Protein AF-A0A4Y3RV90-F1 (afdb_monomer)

Mean predicted aligned error: 8.58 Å

Nearest PDB structures (foldseek):
  8wu8-assembly1_C  TM=2.714E-01  e=5.865E-01  Homo sapiens
  8gnn-assembly1_C  TM=2.697E-01  e=8.666E-01  Homo sapiens
  6j8y-assembly1_C  TM=2.882E-01  e=1.211E+00  Homo sapiens
  5kkx-assembly2_B  TM=2.679E-01  e=1.354E+00  Neisseria meningitidis

Foldseek 3Di:
DVVVVVVVVVVVVVVVVVCCVPVVVVVVVVVVVVVLVVLFDWDWDDPQVLQVLVQFDDDPQWAPWTKTWHDDPKIKIKIKTKDALVCPVVRCCVGQVPWDPFDDDPAPGWIWHDDPQQKIKIWGWHQDPVRMIIIIIMMIGD

Structure (mmCIF, N/CA/C/O backbone):
data_AF-A0A4Y3RV90-F1
#
_entry.id   AF-A0A4Y3RV90-F1
#
loop_
_atom_site.group_PDB
_atom_site.id
_atom_site.type_symbol
_atom_site.label_atom_id
_atom_site.label_alt_id
_atom_site.label_comp_id
_atom_site.label_asym_id
_atom_site.label_entity_id
_atom_site.label_seq_id
_atom_site.pdbx_PDB_ins_code
_atom_site.Cartn_x
_atom_site.Cartn_y
_atom_site.Cartn_z
_atom_site.occupancy
_atom_site.B_iso_or_equiv
_atom_site.auth_seq_id
_atom_site.auth_comp_id
_atom_site.auth_asym_id
_atom_site.auth_atom_id
_atom_site.pdbx_PDB_model_num
ATOM 1 N N . MET A 1 1 ? 41.203 21.716 -59.800 1.00 46.34 1 MET A N 1
ATOM 2 C CA . MET A 1 1 ? 39.744 21.628 -59.540 1.00 46.34 1 MET A CA 1
ATOM 3 C C . MET A 1 1 ? 39.257 20.285 -58.967 1.00 46.34 1 MET A C 1
ATOM 5 O O . MET A 1 1 ? 38.130 20.235 -58.491 1.00 46.34 1 MET A O 1
ATOM 9 N N . GLY A 1 2 ? 40.049 19.198 -58.983 1.00 55.25 2 GLY A N 1
ATOM 10 C CA . GLY A 1 2 ? 39.646 17.900 -58.398 1.00 55.25 2 GLY A CA 1
ATOM 11 C C . GLY A 1 2 ? 39.882 17.757 -56.885 1.00 55.25 2 GLY A C 1
ATOM 12 O O . GLY A 1 2 ? 39.141 17.039 -56.217 1.00 55.25 2 GLY A O 1
ATOM 13 N N . ASP A 1 3 ? 40.869 18.470 -56.340 1.00 56.47 3 ASP A N 1
ATOM 14 C CA . ASP A 1 3 ? 41.288 18.350 -54.935 1.00 56.47 3 ASP A CA 1
ATOM 15 C C . ASP A 1 3 ? 40.291 18.985 -53.946 1.00 56.47 3 ASP A C 1
ATOM 17 O O . ASP A 1 3 ? 39.929 18.391 -52.930 1.00 56.47 3 ASP A O 1
ATOM 21 N N . GLU A 1 4 ? 39.728 20.146 -54.296 1.00 54.31 4 GLU A N 1
ATOM 22 C CA . GLU A 1 4 ? 38.755 20.860 -53.455 1.00 54.31 4 GLU A CA 1
ATOM 23 C C . GLU A 1 4 ? 37.457 20.064 -53.249 1.00 54.31 4 GLU A C 1
ATOM 25 O O . GLU A 1 4 ? 36.933 20.002 -52.135 1.00 54.31 4 GLU A O 1
ATOM 30 N N . LYS A 1 5 ? 36.975 19.360 -54.287 1.00 53.81 5 LYS A N 1
ATOM 31 C CA . LYS A 1 5 ? 35.805 18.469 -54.174 1.00 53.81 5 LYS A CA 1
ATOM 32 C C . LYS A 1 5 ? 36.082 17.250 -53.289 1.00 53.81 5 LYS A C 1
ATOM 34 O O . LYS A 1 5 ? 35.171 16.768 -52.616 1.00 53.81 5 LYS A O 1
ATOM 39 N N . LYS A 1 6 ? 37.323 16.749 -53.276 1.00 60.16 6 LYS A N 1
ATOM 40 C CA . LYS A 1 6 ? 37.743 15.596 -52.463 1.00 60.16 6 LYS A CA 1
ATOM 41 C C . LYS A 1 6 ? 37.826 15.971 -50.983 1.00 60.16 6 LYS A C 1
ATOM 43 O O . LYS A 1 6 ? 37.287 15.251 -50.147 1.00 60.16 6 LYS A O 1
ATOM 48 N N . LYS A 1 7 ? 38.409 17.137 -50.684 1.00 63.66 7 LYS A N 1
ATOM 49 C CA . LYS A 1 7 ? 38.479 17.707 -49.331 1.00 63.66 7 LYS A CA 1
ATOM 50 C C 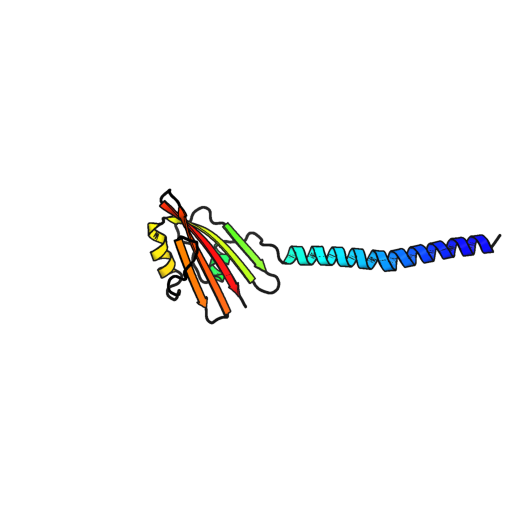. LYS A 1 7 ? 37.082 18.028 -48.784 1.00 63.66 7 LYS A C 1
ATOM 52 O O . LYS A 1 7 ? 36.782 17.663 -47.654 1.00 63.66 7 LYS A O 1
ATOM 57 N N . SER A 1 8 ? 36.203 18.610 -49.607 1.00 66.00 8 SER A N 1
ATOM 58 C CA . SER A 1 8 ? 34.797 18.880 -49.256 1.00 66.00 8 SER A CA 1
ATOM 59 C C . SER A 1 8 ? 34.011 17.600 -48.936 1.00 66.00 8 SER A C 1
ATOM 61 O O . SER A 1 8 ? 33.372 17.521 -47.890 1.00 66.00 8 SER A O 1
ATOM 63 N N . ARG A 1 9 ? 34.119 16.553 -49.770 1.00 72.44 9 ARG A N 1
ATOM 64 C CA . ARG A 1 9 ? 33.492 15.247 -49.491 1.00 72.44 9 ARG A CA 1
ATOM 65 C C . ARG A 1 9 ? 34.045 14.581 -48.234 1.00 72.44 9 ARG A C 1
ATOM 67 O O . ARG A 1 9 ? 33.281 13.967 -47.502 1.00 72.44 9 ARG A O 1
ATOM 74 N N . TRP A 1 10 ? 35.345 14.683 -47.977 1.00 81.88 10 TRP A N 1
ATOM 75 C CA . TRP A 1 10 ? 35.978 14.067 -46.809 1.00 81.88 10 TRP A CA 1
ATOM 76 C C . TRP A 1 10 ? 35.517 14.692 -45.485 1.00 81.88 10 TRP A C 1
ATOM 78 O O . TRP A 1 10 ? 35.212 13.962 -44.546 1.00 81.88 10 TRP A O 1
ATOM 88 N N . TRP A 1 11 ? 35.357 16.018 -45.435 1.00 78.62 11 TRP A N 1
ATOM 89 C CA . TRP A 1 11 ? 34.786 16.702 -44.270 1.00 78.62 11 TRP A CA 1
ATOM 90 C C . TRP A 1 11 ? 33.331 16.309 -43.996 1.00 78.62 11 TRP A C 1
ATOM 92 O O . TRP A 1 11 ? 32.957 16.158 -42.837 1.00 78.62 11 TRP A O 1
ATOM 102 N N . ILE A 1 12 ? 32.529 16.072 -45.041 1.00 85.19 12 ILE A N 1
ATOM 103 C CA . ILE A 1 12 ? 3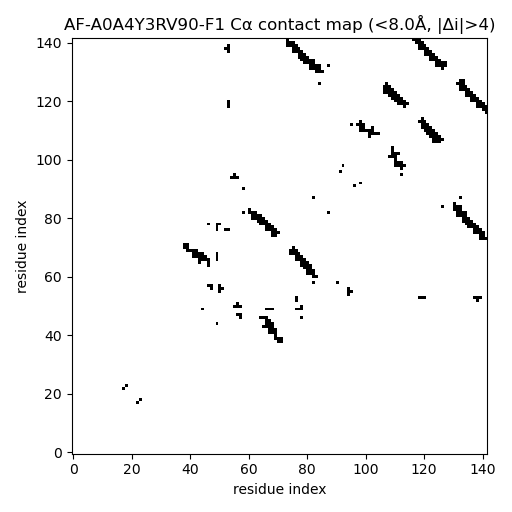1.159 15.557 -44.884 1.00 85.19 12 ILE A CA 1
ATOM 104 C C . ILE A 1 12 ? 31.181 14.173 -44.223 1.00 85.19 12 ILE A C 1
ATOM 106 O O . ILE A 1 12 ? 30.439 13.943 -43.275 1.00 85.19 12 ILE A O 1
ATOM 110 N N . TRP A 1 13 ? 32.062 13.268 -44.659 1.00 86.75 13 TRP A N 1
ATOM 111 C CA . TRP A 1 13 ? 32.181 11.938 -44.049 1.00 86.75 13 TRP A CA 1
ATOM 112 C C . TRP A 1 13 ? 32.699 11.974 -42.610 1.00 86.75 13 TRP A C 1
ATOM 114 O O . TRP A 1 13 ? 32.244 11.178 -41.795 1.00 86.75 13 TRP A O 1
ATOM 124 N N . LEU A 1 14 ? 33.597 12.904 -42.273 1.00 86.69 14 LEU A N 1
ATOM 125 C CA . LEU A 1 14 ? 34.034 13.113 -40.890 1.00 86.69 14 LEU A CA 1
ATOM 126 C C . LEU A 1 14 ? 32.902 13.621 -39.997 1.00 86.69 14 LEU A C 1
ATOM 128 O O . LEU A 1 14 ? 32.741 13.123 -38.887 1.00 86.69 14 LEU A O 1
ATOM 132 N N . LEU A 1 15 ? 32.103 14.574 -40.484 1.00 85.62 15 LEU A N 1
ATOM 133 C CA . LEU A 1 15 ? 30.941 15.068 -39.750 1.00 85.62 15 LEU A CA 1
ATOM 134 C C . LEU A 1 15 ? 29.906 13.960 -39.561 1.00 85.62 15 LEU A C 1
ATOM 136 O O . LEU A 1 15 ? 29.479 13.741 -38.437 1.00 85.62 15 LEU A O 1
ATOM 140 N N . VAL A 1 16 ? 29.583 13.200 -40.612 1.00 88.69 16 VAL A N 1
ATOM 141 C CA . VAL A 1 16 ? 28.682 12.040 -40.518 1.00 88.69 16 VAL A CA 1
ATOM 142 C C . VAL A 1 16 ? 29.225 11.009 -39.530 1.00 88.69 16 VAL A C 1
ATOM 144 O O . VAL A 1 16 ? 28.485 10.556 -38.665 1.00 88.69 16 VAL A O 1
ATOM 147 N N . GLY A 1 17 ? 30.515 10.675 -39.606 1.00 89.19 17 GLY A N 1
ATOM 148 C CA . GLY A 1 17 ? 31.159 9.746 -38.680 1.00 89.19 17 GLY A CA 1
ATOM 149 C C . GLY A 1 17 ? 31.080 10.220 -37.230 1.00 89.19 17 GLY A C 1
ATOM 150 O O . GLY A 1 17 ? 30.740 9.432 -36.357 1.00 89.19 17 GLY A O 1
ATOM 151 N N . LEU A 1 18 ? 31.310 11.510 -36.976 1.00 88.00 18 LEU A N 1
ATOM 152 C CA . LEU A 1 18 ? 31.200 12.108 -35.646 1.00 88.00 18 LEU A CA 1
ATOM 153 C C . LEU A 1 18 ? 29.750 12.133 -35.144 1.00 88.00 18 LEU A C 1
ATOM 155 O O . LEU A 1 18 ? 29.495 11.802 -33.991 1.00 88.00 18 LEU A O 1
ATOM 159 N N . THR A 1 19 ? 28.783 12.487 -35.994 1.00 86.94 19 THR A N 1
ATOM 160 C CA . THR A 1 19 ? 27.360 12.483 -35.623 1.00 86.94 19 THR A CA 1
ATOM 161 C C . THR A 1 19 ? 26.854 11.068 -35.365 1.00 86.94 19 THR A C 1
ATOM 163 O O . THR A 1 19 ? 26.071 10.867 -34.450 1.00 86.94 19 THR A O 1
ATOM 166 N N . VAL A 1 20 ? 27.322 10.071 -36.112 1.00 91.38 20 VAL A N 1
ATOM 167 C CA . VAL A 1 20 ? 27.008 8.660 -35.856 1.00 91.38 20 VAL A CA 1
ATOM 168 C C . VAL A 1 20 ? 27.669 8.201 -34.555 1.00 91.38 20 VAL A C 1
ATOM 170 O O . VAL A 1 20 ? 26.994 7.626 -33.707 1.00 91.38 20 VAL A O 1
ATOM 173 N N . LEU A 1 21 ? 28.954 8.509 -34.355 1.00 91.38 21 LEU A N 1
ATOM 174 C CA . LEU A 1 21 ? 29.721 8.089 -33.181 1.00 91.38 21 LEU A CA 1
ATOM 175 C C . LEU A 1 21 ? 29.226 8.731 -31.882 1.00 91.38 21 LEU A C 1
ATOM 177 O O . LEU A 1 21 ? 29.262 8.083 -30.846 1.00 91.38 21 LEU A O 1
ATOM 181 N N . CYS A 1 22 ? 28.775 9.984 -31.913 1.00 90.44 22 CYS A N 1
ATOM 182 C CA . CYS A 1 22 ? 28.300 10.688 -30.720 1.00 90.44 22 CYS A CA 1
ATOM 183 C C . CYS A 1 22 ? 26.772 10.688 -30.609 1.00 90.44 22 CYS A C 1
ATOM 185 O O . CYS A 1 22 ? 26.231 10.529 -29.520 1.00 90.44 22 CYS A O 1
ATOM 187 N N . GLY A 1 23 ? 26.064 10.845 -31.724 1.00 89.31 23 GLY A N 1
ATOM 188 C CA . GLY A 1 23 ? 24.607 10.925 -31.753 1.00 89.31 23 GLY A CA 1
ATOM 189 C C . GLY A 1 23 ? 23.941 9.587 -31.459 1.00 89.31 23 GLY A C 1
ATOM 190 O O . GLY A 1 23 ? 23.043 9.551 -30.621 1.00 89.31 23 GLY A O 1
ATOM 191 N N . LEU A 1 24 ? 24.398 8.481 -32.067 1.00 90.69 24 LEU A N 1
ATOM 192 C CA . LEU A 1 24 ? 23.775 7.174 -31.816 1.00 90.69 24 LEU A CA 1
ATOM 193 C C . LEU A 1 24 ? 23.883 6.755 -30.345 1.00 90.69 24 LEU A C 1
ATOM 195 O O . LEU A 1 24 ? 22.836 6.448 -29.771 1.00 90.69 24 LEU A O 1
ATOM 199 N N . PRO A 1 25 ? 25.058 6.802 -29.683 1.00 9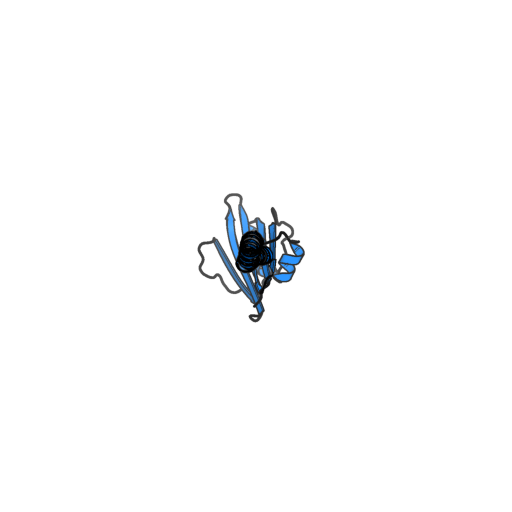2.94 25 PRO A N 1
ATOM 200 C CA . PRO A 1 25 ? 25.136 6.433 -28.273 1.00 92.94 25 PRO A CA 1
ATOM 201 C C . PRO A 1 25 ? 24.272 7.317 -27.378 1.00 92.94 25 PRO A C 1
ATOM 203 O O . PRO A 1 25 ? 23.616 6.796 -26.484 1.00 92.94 25 PRO A O 1
ATOM 206 N N . VAL A 1 26 ? 24.201 8.627 -27.640 1.00 93.75 26 VAL A N 1
ATOM 207 C CA . VAL A 1 26 ? 23.349 9.538 -26.859 1.00 93.75 26 VAL A CA 1
ATOM 208 C C . VAL A 1 26 ? 21.871 9.195 -27.031 1.00 93.75 26 VAL A C 1
ATOM 210 O O . VAL A 1 26 ? 21.154 9.101 -26.039 1.00 93.75 26 VAL A O 1
ATOM 213 N N . THR A 1 27 ? 21.410 8.951 -28.261 1.00 90.62 27 THR A N 1
ATOM 214 C CA . THR A 1 27 ? 20.012 8.551 -28.499 1.00 90.62 27 THR A CA 1
ATOM 215 C C . THR A 1 27 ? 19.683 7.200 -27.872 1.00 90.62 27 THR A C 1
ATOM 217 O O . THR A 1 27 ? 18.622 7.050 -27.272 1.00 90.62 27 THR A O 1
ATOM 220 N N . MET A 1 28 ? 20.607 6.237 -27.945 1.00 91.75 28 MET A N 1
ATOM 221 C CA . MET A 1 28 ? 20.434 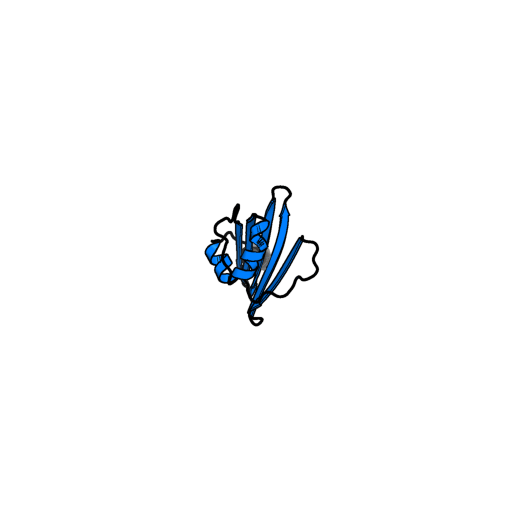4.917 -27.347 1.00 91.75 28 MET A CA 1
ATOM 222 C C . MET A 1 28 ? 20.388 5.013 -25.821 1.00 91.75 28 MET A C 1
ATOM 224 O O . MET A 1 28 ? 19.524 4.404 -25.203 1.00 91.75 28 MET A O 1
ATOM 228 N N . MET A 1 29 ? 21.263 5.822 -25.220 1.00 91.69 29 MET A N 1
ATOM 229 C CA . MET A 1 29 ? 21.301 6.048 -23.777 1.00 91.69 29 MET A CA 1
ATOM 230 C C . MET A 1 29 ? 20.040 6.769 -23.289 1.00 91.69 29 MET A C 1
ATOM 232 O O . MET A 1 29 ? 19.469 6.367 -22.282 1.00 91.69 29 MET A O 1
ATOM 236 N N . ALA A 1 30 ? 19.550 7.768 -24.029 1.00 91.12 30 ALA A N 1
ATOM 237 C CA . ALA A 1 30 ? 18.283 8.432 -23.728 1.00 91.12 30 ALA A CA 1
ATOM 238 C C . ALA A 1 30 ? 17.093 7.459 -23.804 1.00 91.12 30 ALA A C 1
ATOM 240 O O . ALA A 1 30 ? 16.251 7.448 -22.908 1.00 91.12 30 ALA A O 1
ATOM 241 N N . TRP A 1 31 ? 17.048 6.606 -24.833 1.00 90.38 31 TRP A N 1
ATOM 242 C CA . TRP A 1 31 ? 16.012 5.581 -24.965 1.00 90.38 31 TRP A CA 1
ATOM 243 C C . TRP A 1 31 ? 16.084 4.529 -23.851 1.00 90.38 31 TRP A C 1
ATOM 245 O O . TRP A 1 31 ? 15.050 4.119 -23.332 1.00 90.38 31 TRP A O 1
ATOM 255 N N . TRP A 1 32 ? 17.289 4.130 -23.441 1.00 88.44 32 TRP A N 1
ATOM 256 C CA . TRP A 1 32 ? 17.499 3.230 -22.307 1.00 88.44 32 TRP A CA 1
ATOM 257 C C . TRP A 1 32 ? 16.991 3.835 -20.999 1.00 88.44 32 TRP A C 1
ATOM 259 O O . TRP A 1 32 ? 16.196 3.201 -20.314 1.00 88.44 32 TRP A O 1
ATOM 269 N N . VAL A 1 33 ? 17.393 5.069 -20.681 1.00 86.25 33 VAL A N 1
ATOM 270 C CA . VAL A 1 33 ? 16.942 5.774 -19.468 1.00 86.25 33 VAL A CA 1
ATOM 271 C C . VAL A 1 33 ? 15.419 5.883 -19.436 1.00 86.25 33 VAL A C 1
ATOM 273 O O . VAL A 1 33 ? 14.811 5.605 -18.408 1.00 86.25 33 VAL A O 1
ATOM 276 N N . TYR A 1 34 ? 14.804 6.224 -20.567 1.00 85.56 34 TYR A N 1
ATOM 277 C CA . TYR A 1 34 ? 13.350 6.269 -20.693 1.00 85.56 34 TYR A CA 1
ATOM 278 C C . TYR A 1 34 ? 12.704 4.887 -20.506 1.00 85.56 34 TYR A C 1
ATOM 280 O O . TYR A 1 34 ? 11.755 4.737 -19.754 1.00 85.56 34 TYR A O 1
ATOM 288 N N . SER A 1 35 ? 13.229 3.843 -21.146 1.00 83.00 35 SER A N 1
ATOM 289 C CA . SER A 1 35 ? 12.615 2.509 -21.083 1.00 83.00 35 SER A CA 1
ATOM 290 C C . SER A 1 35 ? 12.709 1.891 -19.685 1.00 83.00 35 SER A C 1
ATOM 292 O O . SER A 1 35 ? 11.744 1.299 -19.207 1.00 83.00 35 SER A O 1
ATOM 294 N N . PHE A 1 36 ? 13.848 2.058 -19.004 1.00 77.19 36 PHE A N 1
ATOM 295 C CA . PHE A 1 36 ? 14.019 1.585 -17.628 1.00 77.19 36 PHE A CA 1
ATOM 296 C C . PHE A 1 36 ? 13.221 2.412 -16.617 1.00 77.19 36 PHE A C 1
ATOM 298 O O . PHE A 1 36 ? 12.694 1.847 -15.663 1.00 77.19 36 PHE A O 1
ATOM 305 N N . GLY A 1 37 ? 13.083 3.723 -16.839 1.00 74.19 37 GLY A N 1
ATOM 306 C CA . GLY A 1 37 ? 12.254 4.586 -15.996 1.00 74.19 37 GLY A CA 1
ATOM 307 C C . GLY A 1 37 ? 10.770 4.216 -16.018 1.00 74.19 37 GLY A C 1
ATOM 308 O O . GLY A 1 37 ? 10.056 4.496 -15.058 1.00 74.19 37 GLY A O 1
ATOM 309 N N . GLU A 1 38 ? 10.318 3.578 -17.095 1.00 75.62 38 GLU A N 1
ATOM 310 C CA . GLU A 1 38 ? 8.914 3.266 -17.341 1.00 75.62 38 GLU A CA 1
ATOM 311 C C . GLU A 1 38 ? 8.562 1.865 -16.828 1.00 75.62 38 GLU A C 1
ATOM 313 O O . GLU A 1 38 ? 7.455 1.659 -16.334 1.00 75.62 38 GLU A O 1
ATOM 318 N N . ALA A 1 39 ? 9.513 0.927 -16.885 1.00 71.56 39 ALA A N 1
ATOM 319 C CA . ALA A 1 39 ? 9.347 -0.436 -16.383 1.00 71.56 39 ALA A CA 1
ATOM 320 C C . ALA A 1 39 ? 9.082 -0.486 -14.867 1.00 71.56 39 ALA A C 1
ATOM 322 O O . ALA A 1 39 ? 8.335 -1.337 -14.402 1.00 71.56 39 ALA A O 1
ATOM 323 N N . GLY A 1 40 ? 9.645 0.453 -14.102 1.00 76.81 40 GLY A N 1
ATOM 324 C CA . GLY A 1 40 ? 9.489 0.530 -12.648 1.00 76.81 40 GLY A CA 1
ATOM 325 C C . GLY A 1 40 ? 8.426 1.518 -12.167 1.00 76.81 40 GLY A C 1
ATOM 326 O O . GLY A 1 40 ? 8.570 2.049 -11.073 1.00 76.81 40 GLY A O 1
ATOM 327 N N . ARG A 1 41 ? 7.406 1.863 -12.964 1.00 85.25 41 ARG A N 1
ATOM 328 C CA . ARG A 1 41 ? 6.336 2.760 -12.485 1.00 85.25 41 ARG A CA 1
ATOM 329 C C . ARG A 1 41 ? 5.173 1.972 -11.885 1.00 85.25 41 ARG A C 1
ATOM 331 O O . ARG A 1 41 ? 4.764 0.985 -12.493 1.00 85.25 41 ARG A O 1
ATOM 338 N N . PRO A 1 42 ? 4.583 2.441 -10.768 1.00 90.75 42 PRO A N 1
ATOM 339 C CA . PRO A 1 42 ? 3.320 1.909 -10.279 1.00 90.75 42 PRO A CA 1
ATOM 340 C C . PRO A 1 42 ? 2.234 2.044 -11.347 1.00 90.75 42 PRO A C 1
ATOM 342 O O . PRO A 1 42 ? 1.990 3.135 -11.871 1.00 90.75 42 PRO A O 1
ATOM 345 N N . GLN A 1 43 ? 1.582 0.934 -11.667 1.00 93.12 43 GLN A N 1
ATOM 346 C CA . GLN A 1 43 ? 0.452 0.874 -12.584 1.00 93.12 43 GLN A CA 1
ATOM 347 C C . GLN A 1 43 ? -0.799 0.433 -11.829 1.00 93.12 43 GLN A C 1
ATOM 349 O O . GLN A 1 43 ? -0.688 -0.381 -10.915 1.00 93.12 43 GLN A O 1
ATOM 354 N N . PRO A 1 44 ? -1.991 0.944 -12.181 1.00 95.50 44 PRO A N 1
ATOM 355 C CA . PRO A 1 44 ? -3.235 0.435 -11.622 1.00 95.50 44 PRO A CA 1
ATOM 356 C C . PRO A 1 44 ? -3.385 -1.064 -11.899 1.00 95.50 44 PRO A C 1
ATOM 358 O O . PRO A 1 44 ? -3.196 -1.502 -13.033 1.00 95.50 44 PRO A O 1
ATOM 361 N N . VAL A 1 45 ? -3.750 -1.825 -10.873 1.00 95.75 45 VAL A N 1
ATOM 362 C CA . VAL A 1 45 ? -4.004 -3.273 -10.952 1.00 95.75 45 VAL A CA 1
ATOM 363 C C . VAL A 1 45 ? -5.350 -3.605 -10.317 1.00 95.75 45 VAL A C 1
ATOM 365 O O . VAL A 1 45 ? -5.946 -2.769 -9.631 1.00 95.75 45 VAL A O 1
ATOM 368 N N . ASP A 1 46 ? -5.838 -4.823 -10.544 1.00 95.56 46 ASP A N 1
ATOM 369 C CA . ASP A 1 46 ? -7.028 -5.304 -9.854 1.00 95.56 46 ASP A CA 1
ATOM 370 C C . ASP A 1 46 ? -6.752 -5.467 -8.350 1.00 95.56 46 ASP A C 1
ATOM 372 O O . ASP A 1 46 ? -5.723 -6.003 -7.933 1.00 95.56 46 ASP A O 1
ATOM 376 N N . CYS A 1 47 ? -7.671 -4.983 -7.514 1.00 96.06 47 CYS A N 1
ATOM 377 C CA . CYS A 1 47 ? -7.490 -5.026 -6.067 1.00 96.06 47 CYS A CA 1
ATOM 378 C C . CYS A 1 47 ? -7.568 -6.435 -5.481 1.00 96.06 47 CYS A C 1
ATOM 380 O O . CYS A 1 47 ? -6.955 -6.682 -4.444 1.00 96.06 47 CYS A O 1
ATOM 382 N N . ALA A 1 48 ? -8.299 -7.359 -6.108 1.00 93.94 48 ALA A N 1
ATOM 383 C CA . ALA A 1 48 ? -8.304 -8.745 -5.666 1.00 93.94 48 ALA A CA 1
ATOM 384 C C . ALA A 1 48 ? -6.951 -9.401 -5.961 1.00 93.94 48 ALA A C 1
ATOM 386 O O . ALA A 1 48 ? -6.427 -10.087 -5.092 1.00 93.94 48 ALA A O 1
ATOM 387 N N . GLU A 1 49 ? -6.354 -9.127 -7.125 1.00 94.00 49 GLU A N 1
ATOM 388 C CA . GLU A 1 49 ? -5.006 -9.602 -7.472 1.00 94.00 49 GLU A CA 1
ATOM 389 C C . GLU A 1 49 ? -3.935 -9.028 -6.530 1.00 94.00 49 GLU A C 1
ATOM 391 O O . GLU A 1 49 ? -3.115 -9.773 -5.996 1.00 94.00 49 GLU A O 1
ATOM 396 N N . ALA A 1 50 ? -3.977 -7.721 -6.249 1.00 95.81 50 ALA A N 1
ATOM 397 C CA . ALA A 1 50 ? -3.035 -7.087 -5.325 1.00 95.81 50 ALA A CA 1
ATOM 398 C C . ALA A 1 50 ? -3.156 -7.630 -3.889 1.00 95.81 50 ALA A C 1
ATOM 400 O O . ALA A 1 50 ? -2.147 -7.858 -3.220 1.00 95.81 50 ALA A O 1
ATOM 401 N N . MET A 1 51 ? -4.382 -7.861 -3.411 1.00 95.31 51 MET A N 1
ATOM 402 C CA . MET A 1 51 ? -4.600 -8.453 -2.091 1.00 95.31 51 MET A CA 1
ATOM 403 C C . MET A 1 51 ? -4.198 -9.930 -2.046 1.00 95.31 51 MET A C 1
ATOM 405 O O . MET A 1 51 ? -3.657 -10.354 -1.029 1.00 95.31 51 MET A O 1
ATOM 409 N N . ASP A 1 52 ? -4.403 -10.695 -3.122 1.00 95.19 52 ASP A N 1
ATOM 410 C CA . ASP A 1 52 ? -3.954 -12.090 -3.215 1.00 95.19 52 ASP A CA 1
ATOM 411 C C . ASP A 1 52 ? -2.422 -12.185 -3.156 1.00 95.19 52 ASP A C 1
ATOM 413 O O . ASP A 1 52 ? -1.884 -12.977 -2.381 1.00 95.19 52 ASP A O 1
ATOM 417 N N . PHE A 1 53 ? -1.716 -11.292 -3.866 1.00 94.00 53 PHE A N 1
ATOM 418 C CA . PHE A 1 53 ? -0.261 -11.151 -3.755 1.00 94.00 53 PHE A CA 1
ATOM 419 C C . PHE A 1 53 ? 0.168 -10.879 -2.306 1.00 94.00 53 PHE A C 1
ATOM 421 O O . PHE A 1 53 ? 1.054 -11.552 -1.785 1.00 94.00 53 PHE A O 1
ATOM 428 N N . ALA A 1 54 ? -0.521 -9.966 -1.616 1.00 94.44 54 ALA A N 1
ATOM 429 C CA . ALA A 1 54 ? -0.282 -9.652 -0.207 1.00 94.44 54 ALA A CA 1
ATOM 430 C C . ALA A 1 54 ? -0.823 -10.712 0.778 1.00 94.44 54 ALA A C 1
ATOM 432 O O . ALA A 1 54 ? -0.921 -10.431 1.975 1.00 94.44 54 ALA A O 1
ATOM 433 N N . ARG A 1 55 ? -1.243 -11.895 0.297 1.00 94.06 55 ARG A N 1
ATOM 434 C CA . ARG A 1 55 ? -1.880 -12.981 1.073 1.00 94.06 55 ARG A CA 1
ATOM 435 C C . ARG A 1 55 ? -3.036 -12.513 1.964 1.00 94.06 55 ARG A C 1
ATOM 437 O O . ARG A 1 55 ? -3.313 -13.100 3.009 1.00 94.06 55 ARG A O 1
ATOM 444 N N . GLY A 1 56 ? -3.709 -11.450 1.545 1.00 92.56 56 GLY A N 1
ATOM 445 C CA . GLY A 1 56 ? -4.784 -10.801 2.270 1.00 92.56 56 GLY A CA 1
ATOM 446 C C . GLY A 1 56 ? -6.126 -10.904 1.556 1.00 92.56 56 GLY A C 1
ATOM 447 O O . GLY A 1 56 ? -6.269 -11.498 0.489 1.00 92.56 56 GLY A O 1
ATOM 448 N N . ARG A 1 57 ? -7.154 -10.302 2.156 1.00 93.06 57 ARG A N 1
ATOM 449 C CA . ARG A 1 57 ? -8.465 -10.117 1.526 1.00 93.06 57 ARG A CA 1
ATOM 450 C C . ARG A 1 57 ? -8.979 -8.720 1.800 1.00 93.06 57 ARG A C 1
ATOM 452 O O . ARG A 1 57 ? -8.908 -8.239 2.932 1.00 93.06 57 ARG A O 1
ATOM 459 N N . LEU A 1 58 ? -9.527 -8.096 0.764 1.00 93.25 58 LEU A N 1
ATOM 460 C CA . LEU A 1 58 ? -10.207 -6.819 0.907 1.00 93.25 58 LEU A CA 1
ATOM 461 C C . LEU A 1 58 ? -11.501 -7.030 1.719 1.00 93.25 58 LEU A C 1
ATOM 463 O O . LEU A 1 58 ? -12.235 -7.985 1.436 1.00 93.25 58 LEU A O 1
ATOM 467 N N . PRO A 1 59 ? -11.792 -6.195 2.731 1.00 92.94 59 PRO A N 1
ATOM 468 C CA . PRO A 1 59 ? -13.036 -6.320 3.475 1.00 92.94 59 PRO A CA 1
ATOM 469 C C . PRO A 1 59 ? -14.236 -5.948 2.591 1.00 92.94 59 PRO A C 1
ATOM 471 O O . PRO A 1 59 ? -14.129 -5.146 1.666 1.00 92.94 59 PRO A O 1
ATOM 474 N N . ALA A 1 60 ? -15.396 -6.556 2.855 1.00 89.44 60 ALA A N 1
ATOM 475 C CA . ALA A 1 60 ? -16.587 -6.397 2.011 1.00 89.44 60 ALA A CA 1
ATOM 476 C C . ALA A 1 60 ? -17.168 -4.971 2.029 1.00 89.44 60 ALA A C 1
ATOM 478 O O . ALA A 1 60 ? -17.872 -4.577 1.104 1.00 89.44 60 ALA A O 1
ATOM 479 N N . ASP A 1 61 ? -16.884 -4.215 3.085 1.00 89.81 61 ASP A N 1
ATOM 480 C CA . ASP A 1 61 ? -17.275 -2.823 3.296 1.00 89.81 61 ASP A CA 1
ATOM 481 C C . ASP A 1 61 ? -16.155 -1.827 2.948 1.00 89.81 61 ASP A C 1
ATOM 483 O O . ASP A 1 61 ? -16.245 -0.651 3.310 1.00 89.81 61 ASP A O 1
ATOM 487 N N . ALA A 1 62 ? -15.116 -2.279 2.232 1.00 93.31 62 ALA A N 1
ATOM 488 C CA . ALA A 1 62 ? -14.057 -1.413 1.735 1.00 93.31 62 ALA A CA 1
ATOM 489 C C . ALA A 1 62 ? -14.604 -0.356 0.766 1.00 93.31 62 ALA A C 1
ATOM 491 O O . ALA A 1 62 ? -15.355 -0.649 -0.167 1.00 93.31 62 ALA A O 1
ATOM 492 N N . GLN A 1 63 ? -14.172 0.882 0.970 1.00 94.56 63 GLN A N 1
ATOM 493 C CA . GLN A 1 63 ? -14.521 2.044 0.162 1.00 94.56 63 GLN A CA 1
ATOM 494 C C . GLN A 1 63 ? -13.263 2.653 -0.452 1.00 94.56 63 GLN A C 1
ATOM 496 O O . GLN A 1 63 ? -12.165 2.513 0.085 1.00 94.56 63 GLN A O 1
ATOM 501 N N . ASP A 1 64 ? -13.433 3.337 -1.584 1.00 94.62 64 ASP A N 1
ATOM 502 C CA . ASP A 1 64 ? -12.362 4.054 -2.287 1.00 94.62 64 ASP A CA 1
ATOM 503 C C . ASP A 1 64 ? -11.102 3.218 -2.566 1.00 94.62 64 ASP A C 1
ATOM 505 O O . ASP A 1 64 ? -9.996 3.758 -2.570 1.00 94.62 64 ASP A O 1
ATOM 509 N N . ALA A 1 65 ? -11.263 1.912 -2.805 1.00 96.25 65 ALA A N 1
ATOM 510 C CA . ALA A 1 65 ? -10.136 1.014 -3.017 1.00 96.25 65 ALA A CA 1
ATOM 511 C C . ALA A 1 65 ? -9.308 1.440 -4.241 1.00 96.25 65 ALA A C 1
ATOM 513 O O . ALA A 1 65 ? -9.828 1.579 -5.353 1.00 96.25 65 ALA A O 1
ATOM 514 N N . ARG A 1 66 ? -8.008 1.648 -4.035 1.00 97.31 66 ARG A N 1
ATOM 515 C CA . ARG A 1 66 ? -7.027 1.970 -5.072 1.00 97.31 66 ARG A CA 1
ATOM 516 C C . ARG A 1 66 ? -5.865 1.010 -4.949 1.00 97.31 66 ARG A C 1
ATOM 518 O O . ARG A 1 66 ? -5.242 0.920 -3.898 1.00 97.31 66 ARG A O 1
ATOM 525 N N . CYS A 1 67 ? -5.574 0.319 -6.041 1.00 97.12 67 CYS A N 1
ATOM 526 C CA . CYS A 1 67 ? -4.541 -0.699 -6.057 1.00 97.12 67 CYS A CA 1
ATOM 527 C C . CYS A 1 67 ? -3.561 -0.414 -7.179 1.00 97.12 67 CYS A C 1
ATOM 529 O O . CYS A 1 67 ? -3.953 -0.150 -8.320 1.00 97.12 67 CYS A O 1
ATOM 531 N N . THR A 1 68 ? -2.280 -0.435 -6.836 1.00 97.00 68 THR A N 1
ATOM 532 C CA . THR 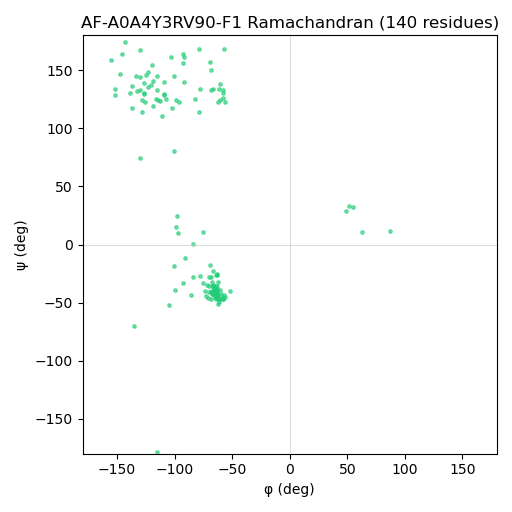A 1 68 ? -1.199 -0.278 -7.800 1.00 97.00 68 THR A CA 1
ATOM 533 C C . THR A 1 68 ? -0.177 -1.384 -7.621 1.00 97.00 68 THR A C 1
ATOM 535 O O . THR A 1 68 ? 0.072 -1.835 -6.507 1.00 97.00 68 THR A O 1
ATOM 538 N N . GLY A 1 69 ? 0.382 -1.833 -8.736 1.00 94.38 69 GLY A N 1
ATOM 539 C CA . GLY A 1 69 ? 1.445 -2.819 -8.792 1.00 94.38 69 GLY A CA 1
ATOM 540 C C . GLY A 1 69 ? 2.642 -2.259 -9.543 1.00 94.38 69 GLY A C 1
ATOM 541 O O . GLY A 1 69 ? 2.501 -1.441 -10.454 1.00 94.38 69 GLY A O 1
ATOM 542 N N . MET A 1 70 ? 3.828 -2.694 -9.158 1.00 91.06 70 MET A N 1
ATOM 543 C CA . MET A 1 70 ? 5.084 -2.351 -9.803 1.00 91.06 70 MET A CA 1
ATOM 544 C C . MET A 1 70 ? 5.939 -3.609 -9.864 1.00 91.06 70 MET A C 1
ATOM 546 O O . MET A 1 70 ? 6.114 -4.281 -8.854 1.00 91.06 70 MET A O 1
ATOM 550 N N . HIS A 1 71 ? 6.478 -3.922 -11.038 1.00 85.19 71 HIS A N 1
ATOM 551 C CA . HIS A 1 71 ? 7.346 -5.079 -11.214 1.00 85.19 71 HIS A CA 1
ATOM 552 C C . HIS A 1 71 ? 8.543 -4.696 -12.076 1.00 85.19 71 HIS A C 1
ATOM 554 O O . HIS A 1 71 ? 8.382 -4.316 -13.237 1.00 85.19 71 HIS A O 1
ATOM 560 N N . TRP A 1 72 ? 9.743 -4.793 -11.501 1.00 77.75 72 TRP A N 1
ATOM 561 C CA . TRP A 1 72 ? 10.988 -4.607 -12.246 1.00 77.75 72 TRP A CA 1
ATOM 562 C C . TRP A 1 72 ? 12.018 -5.681 -11.896 1.00 77.75 72 TRP A C 1
ATOM 564 O O . TRP A 1 72 ? 12.325 -6.512 -12.747 1.00 77.75 72 TRP A O 1
ATOM 574 N N . GLN A 1 73 ? 12.570 -5.640 -10.683 1.00 80.31 73 GLN A N 1
ATOM 575 C CA . GLN A 1 73 ? 13.399 -6.722 -10.139 1.00 80.31 73 GLN A CA 1
ATOM 576 C C . GLN A 1 73 ? 12.582 -7.492 -9.107 1.00 80.31 73 GLN A C 1
ATOM 578 O O . GLN A 1 73 ? 12.378 -8.688 -9.285 1.00 80.31 73 GLN A O 1
ATOM 583 N N . ASP A 1 74 ? 12.015 -6.756 -8.151 1.00 84.50 74 ASP A N 1
ATOM 584 C CA . ASP A 1 74 ? 11.041 -7.258 -7.186 1.00 84.50 74 ASP A CA 1
ATOM 585 C C . ASP A 1 74 ? 9.627 -6.800 -7.583 1.00 84.50 74 ASP A C 1
ATOM 587 O O . ASP A 1 74 ? 9.437 -5.862 -8.380 1.00 84.50 74 ASP A O 1
ATOM 591 N N . SER A 1 75 ? 8.631 -7.483 -7.037 1.00 89.56 75 SER A N 1
ATOM 592 C CA . SER A 1 75 ? 7.214 -7.186 -7.181 1.00 89.56 75 SER A CA 1
ATOM 593 C C . SER A 1 75 ? 6.740 -6.417 -5.958 1.00 89.56 75 SER A C 1
ATOM 595 O O . SER A 1 75 ? 6.852 -6.881 -4.828 1.00 89.56 75 SER A O 1
ATOM 597 N N . TYR A 1 76 ? 6.161 -5.246 -6.194 1.00 92.38 76 TYR A N 1
ATOM 598 C CA . T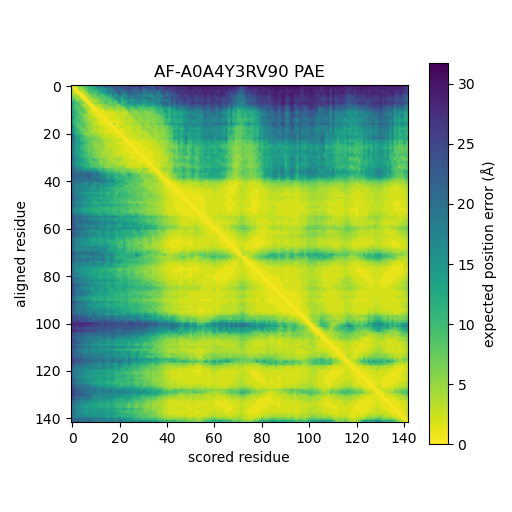YR A 1 76 ? 5.567 -4.410 -5.163 1.00 92.38 76 TYR A CA 1
ATOM 599 C C . TYR A 1 76 ? 4.096 -4.205 -5.470 1.00 92.38 76 TYR A C 1
ATOM 601 O O . TYR A 1 76 ? 3.727 -3.896 -6.605 1.00 92.38 76 TYR A O 1
ATOM 609 N N . VAL A 1 77 ? 3.260 -4.291 -4.443 1.00 95.69 77 VAL A N 1
ATOM 610 C CA . VAL A 1 77 ? 1.867 -3.857 -4.517 1.00 95.69 77 VAL A CA 1
ATOM 611 C C . VAL A 1 77 ? 1.567 -2.856 -3.416 1.00 95.69 77 VAL A C 1
ATOM 613 O O . VAL A 1 77 ? 2.092 -2.926 -2.304 1.00 95.69 77 VAL A O 1
ATOM 616 N N . THR A 1 78 ? 0.705 -1.904 -3.737 1.00 96.75 78 THR A N 1
ATOM 617 C CA . THR A 1 78 ? 0.136 -0.950 -2.791 1.00 96.75 78 THR A CA 1
ATOM 618 C C . THR A 1 78 ? -1.374 -1.005 -2.908 1.00 96.75 78 THR A C 1
ATOM 620 O O . THR A 1 78 ? -1.910 -0.934 -4.016 1.00 96.75 78 THR A O 1
ATOM 623 N N . VAL A 1 79 ? -2.043 -1.143 -1.769 1.00 97.69 79 VAL A N 1
ATOM 624 C CA . VAL A 1 79 ? -3.496 -1.209 -1.657 1.00 97.69 79 VAL A CA 1
ATOM 625 C C . VAL A 1 79 ? -3.949 -0.189 -0.621 1.00 97.69 79 VAL A C 1
ATOM 627 O O . VAL A 1 79 ? -3.660 -0.320 0.566 1.00 97.69 79 VAL A O 1
ATOM 630 N N . ASP A 1 80 ? -4.675 0.819 -1.085 1.00 97.81 80 ASP A N 1
ATOM 631 C CA . ASP A 1 80 ? -5.284 1.858 -0.263 1.00 97.81 80 ASP A CA 1
ATOM 632 C C . ASP A 1 80 ? -6.795 1.660 -0.240 1.00 97.81 80 ASP A C 1
ATOM 634 O O . ASP A 1 80 ? -7.414 1.559 -1.298 1.00 97.81 80 ASP A O 1
ATOM 638 N N . PHE A 1 81 ? -7.413 1.631 0.936 1.00 97.56 81 PHE A N 1
ATOM 639 C CA . PHE A 1 81 ? -8.871 1.602 1.053 1.00 97.56 81 PHE A CA 1
ATOM 640 C C . PHE A 1 81 ? -9.336 2.167 2.392 1.00 97.56 81 PHE A C 1
ATOM 642 O O . PHE A 1 81 ? -8.596 2.194 3.372 1.00 97.56 81 PHE A O 1
ATOM 649 N N . ARG A 1 82 ? -10.595 2.597 2.450 1.00 97.19 82 ARG A N 1
ATOM 650 C CA . ARG A 1 82 ? -11.264 2.989 3.693 1.00 97.19 82 ARG A CA 1
ATOM 651 C C . ARG A 1 82 ? -12.162 1.878 4.195 1.00 97.19 82 ARG A C 1
ATOM 653 O O . ARG A 1 82 ? -12.814 1.205 3.404 1.00 97.19 82 ARG A O 1
ATOM 660 N N . MET A 1 83 ? -12.255 1.730 5.508 1.00 96.44 83 MET A N 1
ATOM 661 C CA . MET A 1 83 ? -13.244 0.862 6.149 1.00 96.44 83 MET A CA 1
ATOM 662 C C . MET A 1 83 ? -13.705 1.453 7.490 1.00 96.44 83 MET A C 1
ATOM 664 O O . MET A 1 83 ? -13.030 2.333 8.023 1.00 96.44 83 MET A O 1
ATOM 668 N N . PRO A 1 84 ? -14.825 1.005 8.081 1.00 96.38 84 PRO A N 1
ATOM 669 C CA . PRO A 1 84 ? -15.246 1.459 9.403 1.00 96.38 84 PRO A CA 1
ATOM 670 C C . PRO A 1 84 ? -14.171 1.190 10.461 1.00 96.38 84 PRO A C 1
ATOM 672 O O . PRO A 1 84 ? -13.707 0.058 10.614 1.00 96.38 84 PRO A O 1
ATOM 675 N N . ARG A 1 85 ? -13.827 2.209 11.258 1.00 94.94 85 ARG A N 1
ATOM 676 C CA . ARG A 1 85 ? -12.792 2.129 12.304 1.00 94.94 85 ARG A CA 1
ATOM 677 C C . ARG A 1 85 ? -13.004 0.955 13.258 1.00 94.94 85 ARG A C 1
ATOM 679 O O . ARG A 1 85 ? -12.049 0.284 13.637 1.00 94.94 85 ARG A O 1
ATOM 686 N N . ALA A 1 86 ? -14.256 0.693 13.628 1.00 93.56 86 ALA A N 1
ATOM 687 C CA . ALA A 1 86 ? -14.612 -0.392 14.539 1.00 93.56 86 ALA A CA 1
ATOM 688 C C . ALA A 1 86 ? -14.274 -1.791 13.988 1.00 93.56 86 ALA A C 1
ATOM 690 O O . ALA A 1 86 ? -14.045 -2.703 14.776 1.00 93.56 86 ALA A O 1
ATOM 691 N N . GLY A 1 87 ? -14.223 -1.960 12.661 1.00 93.50 87 GLY A N 1
ATOM 692 C CA . GLY A 1 87 ? -13.944 -3.242 12.010 1.00 93.50 87 GLY A CA 1
ATOM 693 C C . GLY A 1 87 ? -12.464 -3.508 11.728 1.00 93.50 87 GLY A C 1
ATOM 694 O O . GLY A 1 87 ? -12.114 -4.639 11.404 1.00 93.50 87 GLY A O 1
ATOM 695 N N . VAL A 1 88 ? -11.584 -2.507 11.860 1.00 93.31 88 VAL A N 1
ATOM 696 C CA . VAL A 1 88 ? -10.162 -2.616 11.475 1.00 93.31 88 VAL A CA 1
ATOM 697 C C . VAL A 1 88 ? -9.451 -3.746 12.220 1.00 93.31 88 VAL A C 1
ATOM 699 O O . VAL A 1 88 ? -8.757 -4.552 11.605 1.00 93.31 88 VAL A O 1
ATOM 702 N N . ALA A 1 89 ? -9.638 -3.839 13.539 1.00 91.31 89 ALA A N 1
ATOM 703 C CA . ALA A 1 89 ? -8.974 -4.855 14.355 1.00 91.31 89 ALA A CA 1
ATOM 704 C C . ALA A 1 89 ? -9.424 -6.283 13.996 1.00 91.31 89 ALA A C 1
ATOM 706 O O . ALA A 1 89 ? -8.593 -7.188 13.891 1.00 91.31 89 ALA A O 1
ATOM 707 N N . ASP A 1 90 ? -10.725 -6.477 13.770 1.00 93.38 90 ASP A N 1
ATOM 708 C CA . ASP A 1 90 ? -11.283 -7.776 13.389 1.00 93.38 90 ASP A CA 1
ATOM 709 C C . ASP A 1 90 ? -10.841 -8.180 11.980 1.00 93.38 90 ASP A C 1
ATOM 711 O O . ASP A 1 90 ? -10.461 -9.332 11.759 1.00 93.38 90 ASP A O 1
ATOM 715 N N . TRP A 1 91 ? -10.821 -7.229 11.041 1.00 94.31 91 TRP A N 1
ATOM 716 C CA . TRP A 1 91 ? -10.310 -7.455 9.692 1.00 94.31 91 TRP A CA 1
ATOM 717 C C . TRP A 1 91 ? -8.829 -7.839 9.701 1.00 94.31 91 TRP A C 1
ATOM 719 O O . TRP A 1 91 ? -8.465 -8.830 9.066 1.00 94.31 91 TRP A O 1
ATOM 729 N N . LEU A 1 92 ? -7.985 -7.121 10.451 1.00 91.88 92 LEU A N 1
ATOM 730 C CA . LEU A 1 92 ? -6.562 -7.444 10.583 1.00 91.88 92 LEU A CA 1
ATOM 731 C C . LEU A 1 92 ? -6.363 -8.853 11.129 1.00 91.88 92 LEU A C 1
ATOM 733 O O . LEU A 1 92 ? -5.609 -9.629 10.557 1.00 91.88 92 LEU A O 1
ATOM 737 N N . LYS A 1 93 ? -7.086 -9.213 12.191 1.00 91.62 93 LYS A N 1
ATOM 738 C CA . LYS A 1 93 ? -6.995 -10.543 12.800 1.00 91.62 93 LYS A CA 1
ATOM 739 C C . LYS A 1 93 ? -7.476 -11.657 11.866 1.00 91.62 93 LYS A C 1
ATOM 741 O O . LYS A 1 93 ? -6.935 -12.759 11.900 1.00 91.62 93 LYS A O 1
ATOM 746 N N . ALA A 1 94 ? -8.504 -11.395 11.061 1.00 92.94 94 ALA A N 1
ATOM 747 C CA . ALA A 1 94 ? -9.029 -12.359 10.097 1.00 92.94 94 ALA A CA 1
ATOM 748 C C . ALA A 1 94 ? -8.130 -12.511 8.860 1.00 92.94 94 ALA A C 1
ATOM 750 O O . ALA A 1 94 ? -8.062 -13.595 8.281 1.00 92.94 94 ALA A O 1
ATOM 751 N N . THR A 1 95 ? -7.470 -11.428 8.450 1.00 93.06 95 THR A N 1
ATOM 752 C CA . THR A 1 95 ? -6.631 -11.375 7.247 1.00 93.06 95 THR A CA 1
ATOM 753 C C . THR A 1 95 ? -5.212 -11.852 7.532 1.00 93.06 95 THR A C 1
ATOM 755 O O . THR A 1 95 ? -4.670 -12.646 6.773 1.00 93.06 95 THR A O 1
ATOM 758 N N . TYR A 1 96 ? -4.650 -11.423 8.659 1.00 91.75 96 TYR A N 1
ATOM 759 C CA . TYR A 1 96 ? -3.279 -11.683 9.077 1.00 91.75 96 TYR A CA 1
ATOM 760 C C . TYR A 1 96 ? -3.257 -12.201 10.522 1.00 91.75 96 TYR A C 1
ATOM 762 O O . TYR A 1 96 ? -2.908 -11.463 11.447 1.00 91.75 96 TYR A O 1
ATOM 770 N N . PRO A 1 97 ? -3.649 -13.469 10.749 1.00 88.12 97 PRO A N 1
ATOM 771 C CA . PRO A 1 97 ? -3.698 -14.045 12.094 1.00 88.12 97 PRO A CA 1
ATOM 772 C C . PRO A 1 97 ? -2.315 -14.134 12.755 1.00 88.12 97 PRO A C 1
ATOM 774 O O . PRO A 1 97 ? -2.229 -14.091 13.981 1.00 88.12 97 PRO A O 1
ATOM 777 N N . ASP A 1 98 ? -1.261 -14.216 11.941 1.00 82.94 98 ASP A N 1
ATOM 778 C CA . ASP A 1 98 ? 0.134 -14.339 12.369 1.00 82.94 98 ASP A CA 1
ATOM 779 C C . ASP A 1 98 ? 0.870 -12.985 12.397 1.00 82.94 98 ASP A C 1
ATOM 781 O O . ASP A 1 98 ? 2.088 -12.948 12.546 1.00 82.94 98 ASP A O 1
ATOM 785 N N . ALA A 1 99 ? 0.151 -11.865 12.235 1.00 81.69 99 ALA A N 1
ATOM 786 C CA . ALA A 1 99 ? 0.752 -10.536 12.282 1.00 81.69 99 ALA A CA 1
ATOM 787 C C . ALA A 1 99 ? 1.416 -10.271 13.638 1.00 81.69 99 ALA A C 1
ATOM 789 O O . ALA A 1 99 ? 0.845 -10.547 14.700 1.00 81.69 99 ALA A O 1
ATOM 790 N N . GLU A 1 100 ? 2.600 -9.666 13.604 1.00 78.25 100 GLU A N 1
ATOM 791 C CA . GLU A 1 100 ? 3.300 -9.295 14.826 1.00 78.25 100 GLU A CA 1
ATOM 792 C C . GLU A 1 100 ? 2.581 -8.145 15.580 1.00 78.25 100 GLU A C 1
ATOM 794 O O . GLU A 1 100 ? 1.794 -7.382 14.993 1.00 78.25 100 GLU A O 1
ATOM 799 N N . PRO A 1 101 ? 2.818 -8.008 16.904 1.00 68.62 101 PRO A N 1
ATOM 800 C CA . PRO A 1 101 ? 2.285 -6.912 17.721 1.00 68.62 101 PRO A CA 1
ATOM 801 C C . PRO A 1 101 ? 2.675 -5.520 17.203 1.00 68.62 101 PRO A C 1
ATOM 803 O O . PRO A 1 101 ? 3.519 -5.393 16.323 1.00 68.62 101 PRO A O 1
ATOM 806 N N . ASP A 1 102 ? 2.040 -4.464 17.737 1.00 69.25 102 ASP A N 1
ATOM 807 C CA . ASP A 1 102 ? 2.137 -3.126 17.130 1.00 69.25 102 ASP A CA 1
ATOM 808 C C . ASP A 1 102 ? 3.585 -2.674 17.176 1.00 69.25 102 ASP A C 1
ATOM 810 O O . ASP A 1 102 ? 4.191 -2.596 18.250 1.00 69.25 102 ASP A O 1
ATOM 814 N N . THR A 1 103 ? 4.135 -2.370 16.008 1.00 69.56 103 THR A N 1
ATOM 815 C CA . THR A 1 103 ? 5.408 -1.675 15.939 1.00 69.56 103 THR A CA 1
ATOM 816 C C . THR A 1 103 ? 5.142 -0.196 16.218 1.00 69.56 103 THR A C 1
ATOM 818 O O . THR A 1 103 ? 4.182 0.363 15.682 1.00 69.56 103 THR A O 1
ATOM 821 N N . PRO A 1 104 ? 5.940 0.468 17.075 1.00 77.50 104 PRO A N 1
ATOM 822 C CA . PRO A 1 104 ? 5.805 1.904 17.271 1.00 77.50 104 PRO A CA 1
ATOM 823 C C . PRO A 1 104 ? 5.942 2.628 15.927 1.00 77.50 104 PRO A C 1
ATOM 825 O O . PRO A 1 104 ? 6.964 2.485 15.255 1.00 77.50 104 PRO A O 1
ATOM 828 N N . CYS A 1 105 ? 4.928 3.400 15.547 1.00 86.00 105 CYS A N 1
ATOM 829 C CA . CYS A 1 105 ? 4.921 4.193 14.323 1.00 86.00 105 CYS A CA 1
ATOM 830 C C . CYS A 1 105 ? 4.219 5.543 14.532 1.00 86.00 105 CYS A C 1
ATOM 832 O O . CYS A 1 105 ? 3.729 5.827 15.625 1.00 86.00 105 CYS A O 1
ATOM 834 N N . GLU A 1 106 ? 4.262 6.404 13.513 1.00 87.62 106 GLU A N 1
ATOM 835 C CA . GLU A 1 106 ? 3.662 7.745 13.550 1.00 87.62 106 GLU A CA 1
ATOM 836 C C . GLU A 1 106 ? 2.140 7.693 13.349 1.00 87.62 106 GLU A C 1
ATOM 838 O O . GLU A 1 106 ? 1.413 8.554 13.839 1.00 87.62 106 GLU A O 1
ATOM 843 N N . GLU A 1 107 ? 1.669 6.667 12.644 1.00 90.88 107 GLU A N 1
ATOM 844 C CA . GLU A 1 107 ? 0.264 6.392 12.378 1.00 90.88 107 GLU A CA 1
ATOM 845 C C . GLU A 1 107 ? -0.448 5.743 13.583 1.00 90.88 107 GLU A C 1
ATOM 847 O O . GLU A 1 107 ? 0.180 5.292 14.541 1.00 90.88 107 GLU A O 1
ATOM 852 N N . ASP A 1 108 ? -1.784 5.669 13.539 1.00 91.31 108 ASP A N 1
ATOM 853 C CA . ASP A 1 108 ? -2.578 5.152 14.663 1.00 91.31 108 ASP A CA 1
ATOM 854 C C . ASP A 1 108 ? -2.394 3.646 14.900 1.00 91.31 108 ASP A C 1
ATOM 856 O O . ASP A 1 108 ? -2.594 3.160 16.018 1.00 91.31 108 ASP A O 1
ATOM 860 N N . LEU A 1 109 ? -2.073 2.893 13.845 1.00 90.12 109 LEU A N 1
ATOM 861 C CA . LEU A 1 109 ? -1.811 1.458 13.910 1.00 90.12 109 LEU A CA 1
ATOM 862 C C . LEU A 1 109 ? -0.844 1.042 12.803 1.00 90.12 109 LEU A C 1
ATOM 864 O O . LEU A 1 109 ? -1.062 1.366 11.634 1.00 90.12 109 LEU A O 1
ATOM 868 N N . CYS A 1 110 ? 0.165 0.246 13.167 1.00 91.81 110 CYS A N 1
ATOM 869 C CA . CYS A 1 110 ? 1.093 -0.368 12.225 1.00 91.81 110 CYS A CA 1
ATOM 870 C C . CYS A 1 110 ? 1.294 -1.852 12.514 1.00 91.81 110 CYS A C 1
ATOM 872 O O . CYS A 1 110 ? 1.562 -2.264 13.643 1.00 91.81 110 CYS A O 1
ATOM 874 N N . ARG A 1 111 ? 1.198 -2.658 11.459 1.00 90.12 111 ARG A N 1
ATOM 875 C CA . ARG A 1 111 ? 1.418 -4.104 11.483 1.00 90.12 111 ARG A CA 1
ATOM 876 C C . ARG A 1 111 ? 2.440 -4.480 10.435 1.00 90.12 111 ARG A C 1
ATOM 878 O O . ARG A 1 111 ? 2.386 -3.990 9.308 1.00 90.12 111 ARG A O 1
ATOM 885 N N . VAL A 1 112 ? 3.321 -5.393 10.811 1.00 89.50 112 VAL A N 1
ATOM 886 C CA . VAL A 1 112 ? 4.210 -6.083 9.884 1.00 89.50 112 VAL A CA 1
ATOM 887 C C . VAL A 1 112 ? 3.831 -7.556 9.907 1.00 89.50 112 VAL A C 1
ATOM 889 O O . VAL A 1 112 ? 3.626 -8.143 10.971 1.00 89.50 112 VAL A O 1
ATOM 892 N N . VAL A 1 113 ? 3.695 -8.128 8.719 1.00 89.94 113 VAL A N 1
ATOM 893 C CA . VAL A 1 113 ? 3.467 -9.551 8.506 1.00 89.94 113 VAL A CA 1
ATOM 894 C C . VAL A 1 113 ? 4.645 -10.063 7.701 1.00 89.94 113 VAL A C 1
ATOM 896 O O . VAL A 1 113 ? 4.899 -9.586 6.593 1.00 89.94 113 VAL A O 1
ATOM 899 N N . ASP A 1 114 ? 5.370 -11.005 8.287 1.00 88.38 114 ASP A N 1
ATOM 900 C CA . ASP A 1 114 ? 6.462 -11.715 7.637 1.00 88.38 114 ASP A CA 1
ATOM 901 C C . ASP A 1 114 ? 5.948 -13.101 7.232 1.00 88.38 114 ASP A C 1
ATOM 903 O O . ASP A 1 114 ? 5.531 -13.904 8.071 1.00 88.38 114 ASP A O 1
ATOM 907 N N . HIS A 1 115 ? 5.938 -13.369 5.930 1.00 85.75 115 HIS A N 1
ATOM 908 C CA . HIS A 1 115 ? 5.641 -14.684 5.388 1.00 85.75 115 HIS A CA 1
ATOM 909 C C . HIS A 1 115 ? 6.943 -15.390 5.012 1.00 85.75 115 HIS A C 1
ATOM 911 O O . HIS A 1 115 ? 7.316 -15.425 3.841 1.00 85.75 115 HIS A O 1
ATOM 917 N N . ASP A 1 116 ? 7.612 -15.973 6.007 1.00 83.69 116 ASP A N 1
ATOM 918 C CA . ASP A 1 116 ? 8.815 -16.805 5.850 1.00 83.69 116 ASP A CA 1
ATOM 919 C C . ASP A 1 116 ? 9.969 -16.119 5.092 1.00 83.69 116 ASP A C 1
ATOM 921 O O . ASP A 1 116 ? 10.739 -16.770 4.385 1.00 83.69 116 ASP A O 1
ATOM 925 N N . GLN A 1 117 ? 10.090 -14.799 5.230 1.00 76.31 117 GLN A N 1
ATOM 926 C CA . GLN A 1 117 ? 11.091 -13.939 4.592 1.00 76.31 117 GLN A CA 1
ATOM 927 C C . GLN A 1 117 ? 11.035 -13.896 3.061 1.00 76.31 117 GLN A C 1
ATOM 929 O O . GLN A 1 117 ? 11.941 -13.352 2.434 1.00 76.31 117 GLN A O 1
ATOM 934 N N . VAL A 1 118 ? 9.980 -14.446 2.453 1.00 84.88 118 VAL A N 1
ATOM 935 C CA . VAL A 1 118 ? 9.765 -14.392 0.996 1.00 84.88 118 VAL A CA 1
ATOM 936 C C . VAL A 1 118 ? 8.767 -13.314 0.591 1.00 84.88 118 VAL A C 1
ATOM 938 O O . VAL A 1 118 ? 8.711 -12.932 -0.572 1.00 84.88 118 VAL A O 1
ATOM 941 N N . LEU A 1 119 ? 7.954 -12.842 1.537 1.00 89.12 119 LEU A N 1
ATOM 942 C CA . LEU A 1 119 ? 6.952 -11.813 1.305 1.00 89.12 119 LEU A CA 1
ATOM 943 C C . LEU A 1 119 ? 6.721 -11.030 2.595 1.00 89.12 119 LEU A C 1
ATOM 945 O O . LEU A 1 119 ? 6.418 -11.606 3.641 1.00 89.12 119 LEU A O 1
ATOM 949 N N . TYR A 1 120 ? 6.808 -9.712 2.490 1.00 91.31 120 TYR A N 1
ATOM 950 C CA . TYR A 1 120 ? 6.514 -8.793 3.579 1.00 91.31 120 TYR A CA 1
ATOM 951 C C . TYR A 1 120 ? 5.227 -8.044 3.287 1.00 91.31 120 TYR A C 1
ATOM 953 O O . TYR A 1 120 ? 4.985 -7.620 2.155 1.00 91.31 120 TYR A O 1
ATOM 961 N N . VAL A 1 121 ? 4.405 -7.856 4.316 1.00 93.81 121 VAL A N 1
ATOM 962 C CA . VAL A 1 121 ? 3.226 -6.991 4.260 1.00 93.81 121 VAL A CA 1
ATOM 963 C C . VAL A 1 121 ? 3.314 -5.984 5.388 1.00 93.81 121 VAL A C 1
ATOM 965 O O . VAL A 1 121 ? 3.406 -6.343 6.559 1.00 93.81 121 VAL A O 1
ATOM 968 N N . HIS A 1 122 ? 3.285 -4.707 5.038 1.00 93.31 122 HIS A N 1
ATOM 969 C CA . HIS A 1 122 ? 3.170 -3.620 5.993 1.00 93.31 122 HIS A CA 1
ATOM 970 C C . HIS A 1 122 ? 1.766 -3.054 5.876 1.00 93.31 122 HIS A C 1
ATOM 972 O O . HIS A 1 122 ? 1.338 -2.663 4.791 1.00 93.31 122 HIS A O 1
ATOM 978 N N . VAL A 1 123 ? 1.058 -2.997 6.996 1.00 94.25 123 VAL A N 1
ATOM 979 C CA . VAL A 1 123 ? -0.257 -2.374 7.079 1.00 94.25 123 VAL A CA 1
ATOM 980 C C . VAL A 1 123 ? -0.154 -1.184 8.007 1.00 94.25 123 VAL A C 1
ATOM 982 O O . VAL A 1 123 ? 0.273 -1.322 9.151 1.00 94.25 123 VAL A O 1
ATOM 985 N N . LYS A 1 124 ? -0.560 -0.023 7.514 1.00 94.81 124 LYS A N 1
ATOM 986 C CA . LYS A 1 124 ? -0.675 1.215 8.276 1.00 94.81 124 LYS A CA 1
ATOM 987 C C . LYS A 1 124 ? -2.121 1.664 8.262 1.00 94.81 124 LYS A C 1
ATOM 989 O O . LYS A 1 124 ? -2.785 1.554 7.234 1.00 94.81 124 LYS A O 1
ATOM 994 N N . VAL A 1 125 ? -2.609 2.176 9.383 1.00 95.06 125 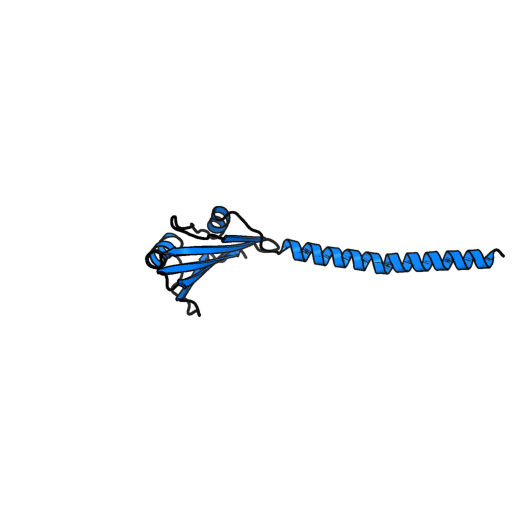VAL A N 1
ATOM 995 C CA . VAL A 1 125 ? -3.968 2.707 9.473 1.00 95.06 125 VAL A CA 1
ATOM 996 C C . VAL A 1 125 ? -3.941 4.086 10.101 1.00 95.06 125 VAL A C 1
ATOM 998 O O . VAL A 1 125 ? -3.318 4.288 11.142 1.00 95.06 125 VAL A O 1
ATOM 1001 N N . VAL A 1 126 ? -4.652 5.013 9.466 1.00 96.12 126 VAL A N 1
ATOM 1002 C CA . VAL A 1 126 ? -4.946 6.344 9.998 1.00 96.12 126 VAL A CA 1
ATOM 1003 C C . VAL A 1 126 ? -6.442 6.418 10.260 1.00 96.12 126 VAL A C 1
ATOM 1005 O O . VAL A 1 126 ? -7.244 6.167 9.360 1.00 96.12 126 VAL A O 1
ATOM 1008 N N . TYR A 1 127 ? -6.831 6.731 11.489 1.00 95.19 127 TYR A N 1
ATOM 1009 C CA . TYR A 1 127 ? -8.228 6.919 11.847 1.00 95.19 127 TYR A CA 1
ATOM 1010 C C . TYR A 1 127 ? -8.682 8.331 11.485 1.00 95.19 127 TYR A C 1
ATOM 1012 O O . TYR A 1 127 ? -8.098 9.323 11.910 1.00 95.19 127 TYR A O 1
ATOM 1020 N N . GLU A 1 128 ? -9.755 8.408 10.709 1.00 93.88 128 GLU A N 1
ATOM 1021 C CA . GLU A 1 128 ? -10.368 9.649 10.253 1.00 93.88 128 GLU A CA 1
ATOM 1022 C C . GLU A 1 128 ? -11.484 10.086 11.232 1.00 93.88 128 GLU A C 1
ATOM 1024 O O . GLU A 1 128 ? -12.049 9.285 11.991 1.00 93.88 128 GLU A O 1
ATOM 1029 N N . ASP A 1 129 ? -11.796 11.385 11.244 1.00 91.06 129 ASP A N 1
ATOM 1030 C CA . ASP A 1 129 ? -12.754 11.994 12.186 1.00 91.06 129 ASP A CA 1
ATOM 1031 C C . ASP A 1 129 ? -14.219 11.576 11.942 1.00 91.06 129 ASP A C 1
ATOM 1033 O O . ASP A 1 129 ? -15.076 11.727 12.815 1.00 91.06 129 ASP A O 1
ATOM 1037 N N . ASP A 1 130 ? -14.524 11.042 10.762 1.00 90.94 130 ASP A N 1
ATOM 1038 C CA . ASP A 1 130 ? -15.837 10.528 10.356 1.00 90.94 130 ASP A CA 1
ATOM 1039 C C . ASP A 1 130 ? -16.094 9.078 10.813 1.00 90.94 130 ASP A C 1
ATOM 1041 O O . ASP A 1 130 ? -17.172 8.525 10.578 1.00 90.94 130 ASP A O 1
ATOM 1045 N N . GLY A 1 131 ? -15.132 8.472 11.514 1.00 92.88 131 GLY A N 1
ATOM 1046 C CA . GLY A 1 131 ? -15.231 7.111 12.023 1.00 92.88 131 GLY A CA 1
ATOM 1047 C C . GLY A 1 131 ? -14.778 6.036 11.034 1.00 92.88 131 GLY A C 1
ATOM 1048 O O . GLY A 1 131 ? -14.998 4.851 11.313 1.00 92.88 131 GLY A O 1
ATOM 1049 N N . THR A 1 132 ? -14.132 6.396 9.921 1.00 95.62 132 THR A N 1
ATOM 1050 C CA . THR A 1 132 ? -13.403 5.441 9.073 1.00 95.62 132 THR A CA 1
ATOM 1051 C C . THR A 1 132 ? -11.934 5.322 9.473 1.00 95.62 132 THR A C 1
ATOM 1053 O O . THR A 1 132 ? -11.384 6.118 10.231 1.00 95.62 132 THR A O 1
ATOM 1056 N N . GLY A 1 133 ? -11.303 4.238 9.036 1.00 95.94 133 GLY A N 1
ATOM 1057 C CA . GLY A 1 133 ? -9.859 4.074 9.014 1.00 95.94 133 GLY A CA 1
ATOM 1058 C C . GLY A 1 133 ? -9.406 3.981 7.565 1.00 95.94 133 GLY A C 1
ATOM 1059 O O . GLY A 1 133 ? -9.894 3.119 6.828 1.00 95.94 133 GLY A O 1
ATOM 1060 N N . LEU A 1 134 ? -8.485 4.856 7.170 1.00 96.94 134 LEU A N 1
ATOM 1061 C CA . LEU A 1 134 ? -7.748 4.726 5.924 1.00 96.94 134 LEU A CA 1
ATOM 1062 C C . LEU A 1 134 ? -6.643 3.695 6.137 1.00 96.94 134 LEU A C 1
ATOM 1064 O O . LEU A 1 134 ? -5.722 3.916 6.923 1.00 96.94 134 LEU A O 1
ATOM 1068 N N . VAL A 1 135 ? -6.754 2.570 5.443 1.00 96.81 135 VAL A N 1
ATOM 1069 C CA . VAL A 1 135 ? -5.778 1.488 5.451 1.00 96.81 135 VAL A CA 1
ATOM 1070 C C . VAL A 1 135 ? -4.854 1.664 4.255 1.00 96.81 135 VAL A C 1
ATOM 1072 O O . VAL A 1 135 ? -5.310 1.682 3.113 1.00 96.81 135 VAL A O 1
ATOM 1075 N N . HIS A 1 136 ? -3.560 1.763 4.535 1.00 97.00 136 HIS A N 1
ATOM 1076 C CA . HIS A 1 136 ? -2.488 1.747 3.553 1.00 97.00 136 HIS A CA 1
ATOM 1077 C C . HIS A 1 136 ? -1.696 0.453 3.719 1.00 97.00 136 HIS A C 1
ATOM 1079 O O . HIS A 1 136 ? -1.014 0.248 4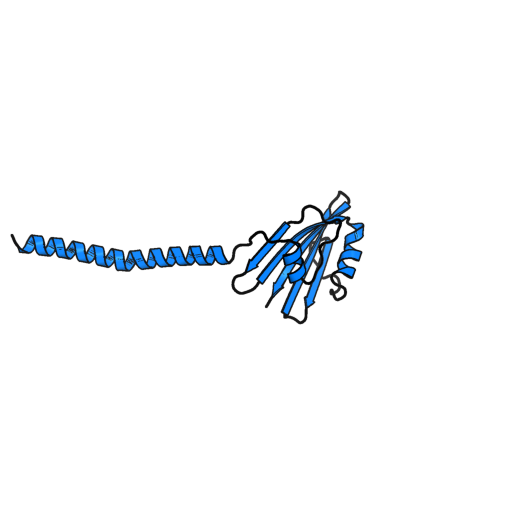.728 1.00 97.00 136 HIS A O 1
ATOM 1085 N N . LEU A 1 137 ? -1.809 -0.433 2.738 1.00 96.31 137 LEU A N 1
ATOM 1086 C CA . LEU A 1 137 ? -1.105 -1.703 2.701 1.00 96.31 137 LEU A CA 1
ATOM 1087 C C . LEU A 1 137 ? -0.036 -1.659 1.616 1.00 96.31 137 LEU A C 1
ATOM 1089 O O . LEU A 1 137 ? -0.325 -1.357 0.460 1.00 96.31 137 LEU A O 1
ATOM 1093 N N . THR A 1 138 ? 1.185 -2.039 1.971 1.00 95.19 138 THR A N 1
ATOM 1094 C CA . THR A 1 138 ? 2.258 -2.290 1.005 1.00 95.19 138 THR A CA 1
ATOM 1095 C C . THR A 1 138 ? 2.778 -3.700 1.169 1.00 95.19 138 THR A C 1
ATOM 1097 O O . THR A 1 138 ? 3.040 -4.125 2.294 1.00 95.19 138 THR A O 1
ATOM 1100 N N . SER A 1 139 ? 2.980 -4.404 0.062 1.00 94.81 139 SER A N 1
ATOM 1101 C CA . SER A 1 139 ? 3.600 -5.722 0.080 1.00 94.81 139 SER A CA 1
ATOM 1102 C C . SER A 1 139 ? 4.676 -5.844 -0.984 1.00 94.81 139 SER A C 1
ATOM 1104 O O . SER A 1 139 ? 4.556 -5.241 -2.052 1.00 94.81 139 SER A O 1
ATOM 1106 N N . PHE A 1 140 ? 5.734 -6.583 -0.661 1.00 91.81 140 PHE A N 1
ATOM 1107 C CA . PHE A 1 140 ? 6.854 -6.828 -1.558 1.00 91.81 140 PHE A CA 1
ATOM 1108 C C . PHE A 1 140 ? 7.477 -8.205 -1.337 1.00 91.81 140 PHE A C 1
ATOM 1110 O O . P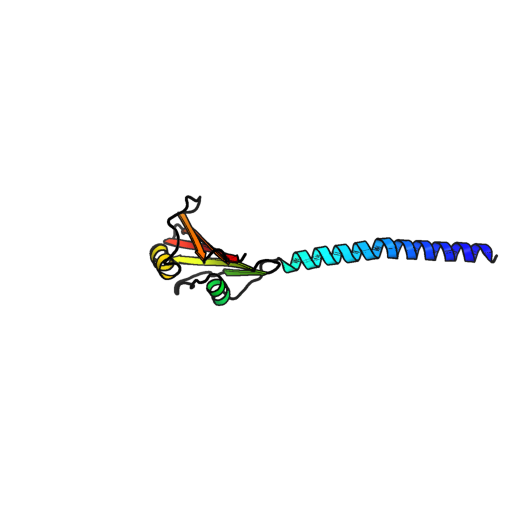HE A 1 140 ? 7.493 -8.702 -0.204 1.00 91.81 140 PHE A O 1
ATOM 1117 N N . ASP A 1 141 ? 7.970 -8.803 -2.421 1.00 89.00 141 ASP A N 1
ATOM 1118 C CA . ASP A 1 141 ? 8.793 -10.015 -2.403 1.00 89.00 141 ASP A CA 1
ATOM 1119 C C . ASP A 1 141 ? 10.300 -9.672 -2.375 1.00 89.00 141 ASP A C 1
ATOM 1121 O O . ASP A 1 141 ? 10.692 -8.519 -2.575 1.00 89.00 141 ASP A O 1
ATOM 1125 N N . MET A 1 142 ? 11.134 -10.659 -2.022 1.00 75.44 142 MET A N 1
ATOM 1126 C CA . MET A 1 142 ? 12.608 -10.584 -2.028 1.00 75.44 142 MET A CA 1
ATOM 1127 C C . MET A 1 142 ? 13.225 -11.787 -2.743 1.00 75.44 142 MET A C 1
ATOM 1129 O O . MET A 1 142 ? 12.578 -12.862 -2.766 1.00 75.44 142 MET A O 1
#

Radius of gyration: 26.73 Å; Cα contacts (8 Å, |Δi|>4): 221; chains: 1; bounding box: 59×38×77 Å

pLDDT: mean 87.99, std 10.08, range [46.34, 97.81]

Secondary structure (DSSP, 8-state):
-HHHHHHHHHHHHHHHHHHHHHHHHHHHHHHHHHHHHHHTS-EE--HHHHHHHTT----TT-EEEEEEEEESSSEEEEEEEEEEGGGHHHHHHHH-TTPPSPPP-SSSEEEEEEETTTEEEEEEEEE-TTSEEEEEEEEEE-

Sequence (142 aa):
MGDEKKKSRWWIWLLVGLTVLCGLPVTMMAWWVYSFGEAGRPQPVDCAEAMDFARGRLPADAQDARCTGMHWQDSYVTVDFRMPRAGVADWLKATYPDAEPDTPCEEDLCRVVDHDQVLYVHVKVVYEDDGTGLVHLTSFDM

Solvent-accessible surface area (backbone atoms only — not comparable to full-atom values): 7706 Å² total; per-residue (Å²): 128,69,62,64,58,51,54,55,54,50,52,51,53,50,50,50,50,48,47,51,67,52,46,48,56,51,52,52,50,52,51,47,56,52,54,58,59,56,50,60,42,76,37,83,47,59,57,68,61,46,24,50,74,54,64,40,66,81,61,96,72,56,36,84,73,45,27,32,35,28,56,70,91,52,47,36,31,39,42,36,31,33,33,55,44,87,48,49,66,58,49,45,50,73,45,42,73,81,43,50,74,75,51,95,65,95,55,80,40,36,39,50,33,75,53,88,80,47,34,42,31,41,40,37,30,42,75,46,98,89,49,33,23,44,35,43,33,42,25,37,48,112

Organism: NCBI:txid66892